Protein AF-A0A1J5R6K5-F1 (afdb_monomer_lite)

Structure (mmCIF, N/CA/C/O backbone):
data_AF-A0A1J5R6K5-F1
#
_entry.id   AF-A0A1J5R6K5-F1
#
loop_
_atom_site.group_PDB
_atom_site.id
_atom_site.type_symbol
_atom_site.label_atom_id
_atom_site.label_alt_id
_atom_site.label_comp_id
_atom_site.label_asym_id
_atom_site.label_entity_id
_atom_site.label_seq_id
_atom_site.pdbx_PDB_ins_code
_atom_site.Cartn_x
_atom_site.Cartn_y
_atom_site.Cartn_z
_atom_site.occupancy
_atom_site.B_iso_or_equiv
_atom_site.auth_seq_id
_atom_site.auth_comp_id
_atom_site.auth_asym_id
_atom_site.auth_atom_id
_atom_site.pdbx_PDB_model_num
ATOM 1 N N . MET A 1 1 ? 8.927 -8.625 -6.886 1.00 86.38 1 MET A N 1
ATOM 2 C CA .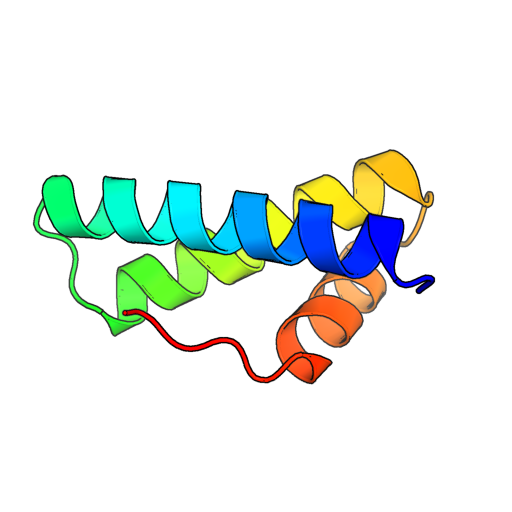 MET A 1 1 ? 9.840 -7.926 -5.959 1.00 86.38 1 MET A CA 1
ATOM 3 C C . MET A 1 1 ? 10.524 -8.962 -5.079 1.00 86.38 1 MET A C 1
ATOM 5 O O . MET A 1 1 ? 9.939 -10.028 -4.892 1.00 86.38 1 MET A O 1
ATOM 9 N N . ASP A 1 2 ? 11.740 -8.692 -4.611 1.00 92.00 2 ASP A N 1
ATOM 10 C CA . ASP A 1 2 ? 12.438 -9.581 -3.674 1.00 92.00 2 ASP A CA 1
ATOM 11 C C . ASP A 1 2 ? 11.823 -9.535 -2.261 1.00 92.00 2 ASP A C 1
ATOM 13 O O . ASP A 1 2 ? 10.937 -8.731 -1.969 1.00 92.00 2 ASP A O 1
ATOM 17 N N . GLU A 1 3 ? 12.243 -10.450 -1.390 1.00 94.50 3 GLU A N 1
ATOM 18 C CA . GLU A 1 3 ? 11.675 -10.600 -0.046 1.00 94.50 3 GLU A CA 1
ATOM 19 C C . GLU A 1 3 ? 11.886 -9.362 0.835 1.00 94.50 3 GLU A C 1
ATOM 21 O O . GLU A 1 3 ? 10.973 -8.962 1.559 1.00 94.50 3 GLU A O 1
ATOM 26 N N . ALA A 1 4 ? 13.053 -8.720 0.732 1.00 95.12 4 ALA A N 1
ATOM 27 C CA . ALA A 1 4 ? 13.357 -7.517 1.496 1.00 95.12 4 ALA A CA 1
ATOM 28 C C . ALA A 1 4 ? 12.433 -6.367 1.083 1.00 95.12 4 ALA A C 1
ATOM 30 O O . ALA A 1 4 ? 11.843 -5.703 1.935 1.00 95.12 4 ALA A O 1
ATOM 31 N N . MET A 1 5 ? 12.247 -6.174 -0.223 1.00 95.06 5 MET A N 1
ATOM 32 C CA . MET A 1 5 ? 11.347 -5.160 -0.757 1.00 95.06 5 MET A CA 1
ATOM 33 C C . MET A 1 5 ? 9.895 -5.426 -0.378 1.00 95.06 5 MET A C 1
ATOM 35 O O . MET A 1 5 ? 9.199 -4.497 0.018 1.00 95.06 5 MET A O 1
ATOM 39 N N . ARG A 1 6 ? 9.452 -6.690 -0.421 1.00 96.44 6 ARG A N 1
ATOM 40 C CA . ARG A 1 6 ? 8.105 -7.064 0.033 1.00 96.44 6 ARG A CA 1
ATOM 41 C C . ARG A 1 6 ? 7.884 -6.662 1.481 1.00 96.44 6 ARG A C 1
ATOM 43 O O . ARG A 1 6 ? 6.863 -6.054 1.774 1.00 96.44 6 ARG A O 1
ATOM 50 N N . LYS A 1 7 ? 8.837 -6.976 2.357 1.00 97.31 7 LYS A N 1
ATOM 51 C CA . LYS A 1 7 ? 8.741 -6.633 3.773 1.00 97.31 7 LYS A CA 1
ATOM 52 C C . LYS A 1 7 ? 8.617 -5.120 3.981 1.00 97.31 7 LYS A C 1
ATOM 54 O O . LYS A 1 7 ? 7.686 -4.697 4.650 1.00 97.31 7 LYS A O 1
ATOM 59 N N . MET A 1 8 ? 9.483 -4.321 3.355 1.00 97.12 8 MET A N 1
ATOM 60 C CA . MET A 1 8 ? 9.444 -2.857 3.501 1.00 97.12 8 MET A CA 1
ATOM 61 C C . MET A 1 8 ? 8.136 -2.245 2.971 1.00 97.12 8 MET A C 1
ATOM 63 O O . MET A 1 8 ? 7.590 -1.327 3.571 1.00 97.12 8 MET A O 1
ATOM 67 N N . VAL A 1 9 ? 7.608 -2.764 1.858 1.00 98.00 9 VAL A N 1
ATOM 68 C CA . VAL A 1 9 ? 6.322 -2.324 1.292 1.00 98.00 9 VAL A CA 1
ATOM 69 C C . VAL A 1 9 ? 5.150 -2.680 2.215 1.00 98.00 9 VAL A C 1
ATOM 71 O O . VAL A 1 9 ? 4.257 -1.855 2.396 1.00 98.00 9 VAL A O 1
ATOM 74 N N . SER A 1 10 ? 5.151 -3.876 2.812 1.00 97.94 10 SER A N 1
ATOM 75 C CA . SER A 1 10 ? 4.144 -4.276 3.803 1.00 97.94 10 SER A CA 1
ATOM 76 C C . SER A 1 10 ? 4.222 -3.436 5.079 1.00 97.94 10 SER A C 1
ATOM 78 O O . SER A 1 10 ? 3.189 -3.003 5.566 1.00 97.94 10 SER A O 1
ATOM 80 N N . GLU A 1 11 ? 5.423 -3.129 5.572 1.00 97.88 11 GLU A N 1
ATOM 81 C CA . GLU A 1 11 ? 5.606 -2.255 6.741 1.00 97.88 11 GLU A CA 1
ATOM 82 C C . GLU A 1 11 ? 5.067 -0.840 6.473 1.00 97.88 11 GLU A C 1
ATOM 84 O O . GLU A 1 11 ? 4.316 -0.308 7.285 1.00 97.88 11 GLU A O 1
ATOM 89 N N . ALA A 1 12 ? 5.350 -0.261 5.299 1.00 98.19 12 ALA A N 1
ATOM 90 C CA . ALA A 1 12 ? 4.805 1.043 4.911 1.00 98.19 12 ALA A CA 1
ATOM 91 C C . ALA A 1 12 ? 3.265 1.044 4.817 1.00 98.19 12 ALA A C 1
ATOM 93 O O . ALA A 1 12 ? 2.613 2.031 5.175 1.00 98.19 12 ALA A O 1
ATOM 94 N N . TYR A 1 13 ? 2.678 -0.059 4.339 1.00 98.62 13 TYR A N 1
ATOM 95 C CA . TYR A 1 13 ? 1.229 -0.261 4.350 1.00 98.62 13 TYR A CA 1
ATOM 96 C C . TYR A 1 13 ? 0.690 -0.303 5.790 1.00 98.62 13 TYR A C 1
ATOM 98 O O . TYR A 1 13 ? -0.215 0.466 6.114 1.00 98.62 13 TYR A O 1
ATOM 106 N N . ASP A 1 14 ? 1.265 -1.148 6.650 1.00 98.25 14 ASP A N 1
ATOM 107 C CA . ASP A 1 14 ? 0.792 -1.380 8.020 1.00 98.25 14 ASP A CA 1
ATOM 108 C C . ASP A 1 14 ? 0.898 -0.119 8.890 1.00 98.25 14 ASP A C 1
ATOM 110 O O . ASP A 1 14 ? -0.028 0.190 9.644 1.00 98.25 14 ASP A O 1
ATOM 114 N N . GLU A 1 15 ? 1.989 0.644 8.763 1.00 98.25 15 GLU A N 1
ATOM 115 C CA . GLU A 1 15 ? 2.174 1.922 9.463 1.00 98.25 15 GLU A CA 1
ATOM 116 C C . GLU A 1 15 ? 1.084 2.926 9.076 1.00 98.25 15 GLU A C 1
ATOM 118 O O . GLU A 1 15 ? 0.433 3.509 9.946 1.00 98.25 15 GLU A O 1
ATOM 123 N N . THR A 1 16 ? 0.824 3.066 7.774 1.00 98.44 16 THR A N 1
ATOM 124 C CA . THR A 1 16 ? -0.186 3.998 7.255 1.00 98.44 16 THR A CA 1
ATOM 125 C C . THR A 1 16 ? -1.597 3.588 7.678 1.00 98.44 16 THR A C 1
ATOM 127 O O . THR A 1 16 ? -2.383 4.426 8.118 1.00 98.44 16 THR A O 1
ATOM 130 N N . VAL A 1 17 ? -1.929 2.296 7.586 1.00 98.44 17 VAL A N 1
ATOM 131 C CA . VAL A 1 17 ? -3.227 1.769 8.035 1.00 98.44 17 VAL A CA 1
ATOM 132 C C . VAL A 1 17 ? -3.416 2.011 9.527 1.00 98.44 17 VAL A C 1
ATOM 134 O O . VAL A 1 17 ? -4.471 2.495 9.938 1.00 98.44 17 VAL A O 1
ATOM 137 N N . SER A 1 18 ? -2.401 1.695 10.334 1.00 98.00 18 SER A N 1
ATOM 138 C CA . SER A 1 18 ? -2.446 1.862 11.788 1.00 98.00 18 SER A CA 1
ATOM 139 C C . SER A 1 18 ? -2.666 3.322 12.172 1.00 98.00 18 SER A C 1
ATOM 141 O O . SER A 1 18 ? -3.480 3.616 13.048 1.00 98.00 18 SER A O 1
ATOM 143 N N . GLU A 1 19 ? -1.987 4.247 11.495 1.00 98.19 19 GLU A N 1
ATOM 144 C CA . GLU A 1 19 ? -2.159 5.679 11.710 1.00 98.19 19 GLU A CA 1
ATOM 145 C C . GLU A 1 19 ? -3.563 6.154 11.306 1.00 98.19 19 GLU A C 1
ATOM 147 O O . GLU A 1 19 ? -4.240 6.805 12.104 1.00 98.19 19 GLU A O 1
ATOM 152 N N . ALA A 1 20 ? -4.046 5.781 10.118 1.00 98.12 20 ALA A N 1
ATOM 153 C CA . ALA A 1 20 ? -5.383 6.146 9.647 1.00 98.12 20 ALA A CA 1
ATOM 154 C C . ALA A 1 20 ? -6.486 5.629 10.591 1.00 98.12 20 ALA A C 1
ATOM 156 O O . ALA A 1 20 ? -7.413 6.358 10.957 1.00 98.12 20 ALA A O 1
ATOM 157 N N . MET A 1 21 ? -6.362 4.383 11.053 1.00 97.81 21 MET A N 1
ATOM 158 C CA . MET A 1 21 ? -7.273 3.783 12.031 1.00 97.81 21 MET A CA 1
ATOM 159 C C . MET A 1 21 ? -7.200 4.500 13.387 1.00 97.81 21 MET A C 1
ATOM 161 O O . MET A 1 21 ? -8.238 4.776 13.991 1.00 97.81 21 MET A O 1
ATOM 165 N N . ALA A 1 22 ? -6.002 4.871 13.854 1.00 97.88 22 ALA A N 1
ATOM 166 C CA . ALA A 1 22 ? -5.822 5.645 15.086 1.00 97.88 22 ALA A CA 1
ATOM 167 C C . ALA A 1 22 ? -6.439 7.055 15.001 1.00 97.88 22 ALA A C 1
ATOM 169 O O . ALA A 1 22 ? -6.871 7.602 16.017 1.00 97.88 22 ALA A O 1
ATOM 170 N N . GLN A 1 23 ? -6.537 7.621 13.796 1.00 97.50 23 GLN A N 1
ATOM 171 C CA . GLN A 1 23 ? -7.244 8.876 13.517 1.00 97.50 23 GLN A CA 1
ATOM 172 C C . GLN A 1 23 ? -8.771 8.704 13.389 1.00 97.50 23 GLN A C 1
ATOM 174 O O . GLN A 1 23 ? -9.498 9.686 13.238 1.00 97.50 23 GLN A O 1
ATOM 179 N N . GLY A 1 24 ? -9.283 7.473 13.496 1.00 97.69 24 GLY A N 1
ATOM 180 C CA . GLY A 1 24 ? -10.710 7.161 13.435 1.00 97.69 24 GLY A CA 1
ATOM 181 C C . GLY A 1 24 ? -11.259 6.980 12.019 1.00 97.69 24 GLY A C 1
ATOM 182 O O . GLY A 1 24 ? -12.478 7.020 11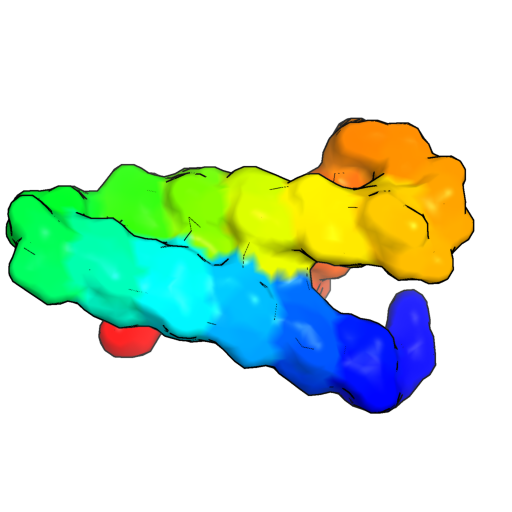.836 1.00 97.69 24 GLY A O 1
ATOM 183 N N . HIS A 1 25 ? -10.399 6.792 11.013 1.00 97.88 25 HIS A N 1
ATOM 184 C CA . HIS A 1 25 ? -10.847 6.429 9.669 1.00 97.88 25 HIS A CA 1
ATOM 185 C C . HIS A 1 25 ? -11.451 5.017 9.661 1.00 97.88 25 HIS A C 1
ATOM 187 O O . HIS A 1 25 ? -11.128 4.168 10.491 1.00 97.88 25 HIS A O 1
ATOM 193 N N . SER A 1 26 ? -12.356 4.756 8.714 1.00 97.94 26 SER A N 1
ATOM 194 C CA . SER A 1 26 ? -12.889 3.407 8.513 1.00 97.94 26 SER A CA 1
ATOM 195 C C . SER A 1 26 ? -11.809 2.467 7.955 1.00 97.94 26 SER A C 1
ATOM 197 O O . SER A 1 26 ? -10.909 2.941 7.253 1.00 97.94 26 SER A O 1
ATOM 199 N N . PRO A 1 27 ? -11.935 1.140 8.159 1.00 97.31 27 PRO A N 1
ATOM 200 C CA . PRO A 1 27 ? -11.011 0.158 7.587 1.00 97.31 27 PRO A CA 1
ATOM 201 C C . PRO A 1 27 ? -10.836 0.310 6.073 1.00 97.31 27 PRO A C 1
ATOM 203 O O . PRO A 1 27 ? -9.717 0.279 5.577 1.00 97.31 27 PRO A O 1
ATOM 206 N N . ASP A 1 28 ? -11.920 0.578 5.339 1.00 97.81 28 ASP A N 1
ATOM 207 C CA . ASP A 1 28 ? -11.873 0.796 3.888 1.00 97.81 28 ASP A CA 1
ATOM 208 C C . ASP A 1 28 ? -11.043 2.025 3.489 1.00 97.81 28 ASP A C 1
ATOM 210 O O . ASP A 1 28 ? -10.398 2.035 2.439 1.00 97.81 28 ASP A O 1
ATOM 214 N N . THR A 1 29 ? -11.101 3.095 4.284 1.00 98.12 29 THR A N 1
ATOM 215 C CA . THR A 1 29 ? -10.329 4.318 4.038 1.00 98.12 29 THR A CA 1
ATOM 216 C C . THR A 1 29 ? -8.867 4.091 4.400 1.00 98.12 29 THR A C 1
ATOM 218 O O . THR A 1 29 ? -7.999 4.360 3.571 1.00 98.12 29 THR A O 1
ATOM 221 N N . ALA A 1 30 ? -8.602 3.497 5.565 1.00 98.31 30 ALA A N 1
ATOM 222 C CA . ALA A 1 30 ? -7.259 3.122 5.991 1.00 98.31 30 ALA A CA 1
ATOM 223 C C . ALA A 1 30 ? -6.584 2.185 4.975 1.00 98.31 30 ALA A C 1
ATOM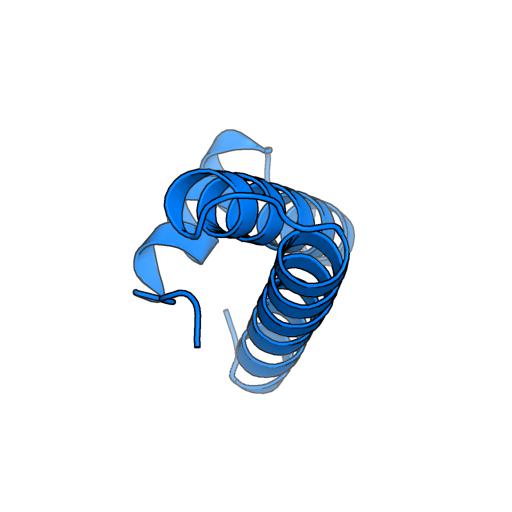 225 O O . ALA A 1 30 ? -5.442 2.414 4.590 1.00 98.31 30 ALA A O 1
ATOM 226 N N . HIS A 1 31 ? -7.316 1.198 4.447 1.00 98.31 31 HIS A N 1
ATOM 227 C CA . HIS A 1 31 ? -6.841 0.312 3.385 1.00 98.31 31 HIS A CA 1
ATOM 228 C C . HIS A 1 31 ? -6.398 1.091 2.141 1.00 98.31 31 HIS A C 1
ATOM 230 O O . HIS A 1 31 ? -5.300 0.889 1.626 1.00 98.31 31 HIS A O 1
ATOM 236 N N . LYS A 1 32 ? -7.236 2.014 1.648 1.00 98.38 32 LYS A N 1
ATOM 237 C CA . LYS A 1 32 ? -6.923 2.816 0.453 1.00 98.38 32 LYS A CA 1
ATOM 238 C C . LYS A 1 3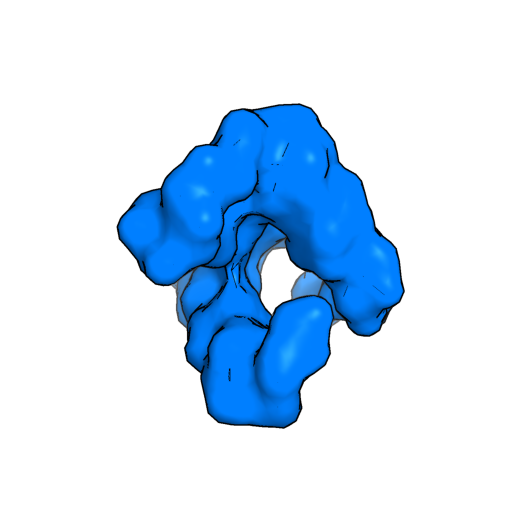2 ? -5.696 3.699 0.662 1.00 98.38 32 LYS A C 1
ATOM 240 O O . LYS A 1 32 ? -4.896 3.841 -0.267 1.00 98.38 32 LYS A O 1
ATOM 245 N N . GLU A 1 33 ? -5.558 4.282 1.849 1.00 98.31 33 GLU A N 1
ATOM 246 C CA . GLU A 1 33 ? -4.394 5.083 2.233 1.00 98.31 33 GLU A CA 1
ATOM 247 C C . GLU A 1 33 ? -3.134 4.213 2.293 1.00 98.31 33 GLU A C 1
ATOM 249 O O . GLU A 1 33 ? -2.146 4.546 1.640 1.00 98.31 33 GLU A O 1
ATOM 254 N N . GLY A 1 34 ? -3.206 3.044 2.935 1.00 98.38 34 GLY A N 1
ATOM 255 C CA . GLY A 1 34 ? -2.120 2.065 2.988 1.00 98.38 34 GLY A CA 1
ATOM 256 C C . GLY A 1 34 ? -1.655 1.607 1.608 1.00 98.38 34 GLY A C 1
ATOM 257 O O . GLY A 1 34 ? -0.461 1.661 1.314 1.00 98.38 34 GLY A O 1
ATOM 258 N N . ILE A 1 35 ? -2.577 1.212 0.718 1.00 98.56 35 ILE A N 1
ATOM 259 C CA . ILE A 1 35 ? -2.233 0.823 -0.664 1.00 98.56 35 ILE A CA 1
ATOM 260 C C . ILE A 1 35 ? -1.542 1.979 -1.392 1.00 98.56 35 ILE A C 1
ATOM 262 O O . ILE A 1 35 ? -0.585 1.764 -2.133 1.00 98.56 35 ILE A O 1
ATOM 266 N N . THR A 1 36 ? -2.014 3.208 -1.184 1.00 98.38 36 THR A N 1
ATOM 267 C CA . THR A 1 36 ? -1.440 4.392 -1.831 1.00 98.38 36 THR A CA 1
ATOM 268 C C . THR A 1 36 ? -0.027 4.671 -1.322 1.00 98.38 36 THR A C 1
ATOM 270 O O . THR A 1 36 ? 0.883 4.823 -2.136 1.00 98.38 36 THR A O 1
ATOM 273 N N . ALA A 1 37 ? 0.188 4.665 -0.006 1.00 98.31 37 ALA A N 1
ATOM 274 C CA . ALA A 1 37 ? 1.498 4.886 0.599 1.00 98.31 37 ALA A CA 1
ATOM 275 C C . ALA A 1 37 ? 2.509 3.809 0.183 1.00 98.31 37 ALA A C 1
ATOM 277 O O . ALA A 1 37 ? 3.600 4.127 -0.293 1.00 98.31 37 ALA A O 1
ATOM 278 N N . ALA A 1 38 ? 2.120 2.536 0.263 1.00 98.38 38 ALA A N 1
ATOM 279 C CA . ALA A 1 38 ? 2.955 1.415 -0.150 1.00 98.38 38 ALA A CA 1
ATOM 280 C C . ALA A 1 38 ? 3.291 1.455 -1.652 1.00 98.38 38 ALA A C 1
ATOM 282 O O . ALA A 1 38 ? 4.420 1.150 -2.043 1.00 98.38 38 ALA A O 1
ATOM 283 N N . ALA A 1 39 ? 2.352 1.881 -2.504 1.00 98.38 39 ALA A N 1
ATOM 284 C CA . ALA A 1 39 ? 2.590 2.032 -3.940 1.00 98.38 39 ALA A CA 1
ATOM 285 C C . ALA A 1 39 ? 3.550 3.188 -4.245 1.00 98.38 39 ALA A C 1
ATOM 287 O O . ALA A 1 39 ? 4.470 3.020 -5.044 1.00 98.38 39 ALA A O 1
ATOM 288 N N . MET A 1 40 ? 3.383 4.338 -3.585 1.00 98.25 40 MET A N 1
ATOM 289 C CA . MET A 1 40 ? 4.306 5.473 -3.707 1.00 98.25 40 MET A CA 1
ATOM 290 C C . MET A 1 40 ? 5.713 5.096 -3.233 1.00 98.25 40 MET A C 1
ATOM 292 O O . MET A 1 40 ? 6.700 5.407 -3.901 1.00 98.25 40 MET A O 1
ATOM 296 N N . PHE A 1 41 ? 5.808 4.371 -2.117 1.00 98.00 41 PHE A N 1
ATOM 297 C CA . PHE A 1 41 ? 7.070 3.864 -1.596 1.00 98.00 41 PHE A CA 1
ATOM 298 C C . PHE A 1 41 ? 7.745 2.914 -2.595 1.00 98.00 41 PHE A C 1
ATOM 300 O O . PHE A 1 41 ? 8.898 3.135 -2.972 1.00 98.00 41 PHE A O 1
ATOM 307 N N . LEU A 1 42 ? 7.013 1.923 -3.117 1.00 97.56 42 LEU A N 1
ATOM 308 C CA . LEU A 1 42 ? 7.526 0.990 -4.122 1.00 97.56 42 LEU A CA 1
ATOM 309 C C . LEU A 1 42 ? 7.969 1.706 -5.407 1.00 97.56 42 LEU A C 1
AT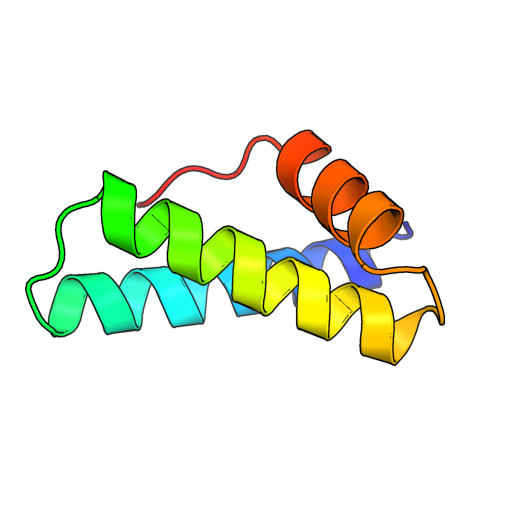OM 311 O O . LEU A 1 42 ? 9.052 1.414 -5.921 1.00 97.56 42 LEU A O 1
ATOM 315 N N . SER A 1 43 ? 7.166 2.648 -5.909 1.00 97.81 43 SER A N 1
ATOM 316 C CA . SER A 1 43 ? 7.494 3.498 -7.064 1.00 97.81 43 SER A CA 1
ATOM 317 C C . SER A 1 43 ? 8.829 4.218 -6.844 1.00 97.81 43 SER A C 1
ATOM 319 O O . SER A 1 43 ? 9.746 4.083 -7.658 1.00 97.81 43 SER A O 1
ATOM 321 N N . SER A 1 44 ? 9.014 4.846 -5.676 1.00 97.19 44 SER A N 1
ATOM 322 C CA . SER A 1 44 ? 10.251 5.563 -5.333 1.00 97.19 44 SER A CA 1
ATOM 323 C C . SER A 1 44 ? 11.503 4.676 -5.295 1.00 97.19 44 SER A C 1
ATOM 325 O O . SER A 1 44 ? 12.588 5.124 -5.664 1.00 97.19 44 SER A O 1
ATOM 327 N N . MET A 1 45 ? 11.367 3.410 -4.883 1.00 95.06 45 MET A N 1
ATOM 328 C CA . MET A 1 45 ? 12.492 2.477 -4.756 1.00 95.06 45 MET A CA 1
ATOM 329 C C . MET A 1 45 ? 12.866 1.780 -6.065 1.00 95.06 45 MET A C 1
ATOM 331 O O . MET A 1 45 ? 14.021 1.404 -6.258 1.00 95.06 45 MET A O 1
ATOM 335 N N . SER A 1 46 ? 11.882 1.541 -6.930 1.00 94.81 46 SER A N 1
ATOM 336 C CA . SER A 1 46 ? 12.024 0.675 -8.108 1.00 94.81 46 SER A CA 1
ATOM 337 C C . SER A 1 46 ? 11.977 1.428 -9.436 1.00 94.81 46 SER A C 1
ATOM 339 O O . SER A 1 46 ? 12.322 0.856 -10.469 1.00 94.81 46 SER A O 1
ATOM 341 N N . GLY A 1 47 ? 11.549 2.695 -9.424 1.00 95.12 47 GLY A N 1
ATOM 342 C CA . GLY A 1 47 ? 11.298 3.481 -10.631 1.00 95.12 47 GLY A CA 1
ATOM 343 C C . GLY A 1 47 ? 10.076 3.011 -11.426 1.00 95.12 47 GLY A C 1
ATOM 344 O O . GLY A 1 47 ? 9.935 3.381 -12.590 1.00 95.12 47 GLY A O 1
ATOM 345 N N . LEU A 1 48 ? 9.219 2.168 -10.837 1.00 95.19 48 LEU A N 1
ATOM 346 C CA . LEU A 1 48 ? 7.964 1.744 -11.454 1.00 95.19 48 LEU A CA 1
ATOM 347 C C . LEU A 1 48 ? 6.995 2.921 -11.571 1.00 95.19 48 LEU A C 1
ATOM 349 O O . LEU A 1 48 ? 6.869 3.718 -10.649 1.00 95.19 48 LEU A O 1
ATOM 353 N N . GLU A 1 49 ? 6.246 2.978 -12.671 1.00 97.25 49 GLU A N 1
ATOM 354 C CA . GLU A 1 49 ? 5.123 3.909 -12.783 1.00 97.25 49 GLU A CA 1
ATOM 355 C C . GLU A 1 49 ? 4.028 3.576 -11.760 1.00 97.25 49 GLU A C 1
ATOM 357 O O . GLU A 1 49 ? 3.815 2.410 -11.411 1.00 97.25 49 GLU A O 1
ATOM 362 N N . ASP A 1 50 ? 3.285 4.595 -11.331 1.00 94.19 50 ASP A N 1
ATOM 363 C CA . ASP A 1 50 ? 2.306 4.501 -10.243 1.00 94.19 50 ASP A CA 1
ATOM 364 C C . ASP A 1 50 ? 1.289 3.368 -10.431 1.00 94.19 50 ASP A C 1
ATOM 366 O O . ASP A 1 50 ? 0.982 2.644 -9.485 1.00 94.19 50 ASP A O 1
ATOM 370 N N . ALA A 1 51 ? 0.799 3.156 -11.657 1.00 96.94 51 ALA A N 1
ATOM 371 C CA . ALA A 1 51 ? -0.146 2.079 -11.954 1.00 96.94 51 ALA A CA 1
ATOM 372 C C . ALA A 1 51 ? 0.476 0.683 -11.758 1.00 96.94 51 ALA A C 1
ATOM 374 O O . ALA A 1 51 ? -0.176 -0.222 -11.235 1.00 96.94 51 ALA A O 1
ATOM 375 N N . ALA A 1 52 ? 1.744 0.511 -12.142 1.00 97.50 52 ALA A N 1
ATOM 376 C CA . ALA A 1 52 ? 2.464 -0.747 -11.981 1.00 97.50 52 ALA A CA 1
ATOM 377 C C . ALA A 1 52 ? 2.831 -0.999 -10.512 1.00 97.50 52 ALA A C 1
ATOM 379 O O . ALA A 1 52 ? 2.669 -2.118 -10.022 1.00 97.50 52 ALA A O 1
ATOM 380 N N . ALA A 1 53 ? 3.272 0.039 -9.795 1.00 97.88 53 ALA A N 1
ATOM 381 C CA . ALA A 1 53 ? 3.557 -0.047 -8.368 1.00 97.88 53 ALA A CA 1
ATOM 382 C C . ALA A 1 53 ? 2.288 -0.389 -7.574 1.00 97.88 53 ALA A C 1
ATOM 384 O O . ALA A 1 53 ? 2.296 -1.319 -6.769 1.00 97.88 53 ALA A O 1
ATOM 385 N N . ARG A 1 54 ? 1.169 0.283 -7.865 1.00 97.94 54 ARG A N 1
ATOM 386 C CA . ARG A 1 54 ? -0.120 0.002 -7.228 1.00 97.94 54 ARG A CA 1
ATOM 387 C C . ARG A 1 54 ? -0.584 -1.431 -7.468 1.00 97.94 54 ARG A C 1
ATOM 389 O O . ARG A 1 54 ? -0.907 -2.119 -6.506 1.00 97.94 54 ARG A O 1
ATOM 396 N N . GLY A 1 55 ? -0.545 -1.907 -8.714 1.00 97.94 55 GLY A N 1
ATOM 397 C CA . GLY A 1 55 ? -0.920 -3.288 -9.027 1.00 97.94 55 GLY A CA 1
ATOM 398 C C . GLY A 1 55 ? -0.037 -4.322 -8.317 1.00 97.94 55 GLY A C 1
ATOM 399 O O . GLY A 1 55 ? -0.528 -5.359 -7.877 1.00 97.94 55 GLY A O 1
ATOM 400 N N . ALA A 1 56 ? 1.257 -4.035 -8.147 1.00 97.31 56 ALA A N 1
ATOM 401 C CA . ALA A 1 56 ? 2.165 -4.907 -7.406 1.00 97.31 56 ALA A CA 1
ATOM 402 C C . ALA A 1 56 ? 1.856 -4.956 -5.900 1.00 97.31 56 ALA A C 1
ATOM 404 O O . ALA A 1 56 ? 2.007 -6.018 -5.298 1.00 97.31 56 ALA A O 1
ATOM 405 N N . VAL A 1 57 ? 1.426 -3.839 -5.306 1.00 97.94 57 VAL A N 1
ATOM 406 C CA . VAL A 1 57 ? 1.000 -3.771 -3.899 1.00 97.94 57 VAL A CA 1
ATOM 407 C C . VAL A 1 57 ? -0.341 -4.469 -3.696 1.00 97.94 57 VAL A C 1
ATOM 409 O O . VAL A 1 57 ? -0.458 -5.296 -2.799 1.00 97.94 57 VAL A O 1
ATOM 412 N N . GLU A 1 58 ? -1.335 -4.210 -4.547 1.00 97.69 58 GLU A N 1
ATOM 413 C CA . GLU A 1 58 ? -2.646 -4.875 -4.476 1.00 97.69 58 GLU A CA 1
ATOM 414 C C . GLU A 1 58 ? -2.507 -6.405 -4.613 1.00 97.69 58 GLU A C 1
ATOM 416 O O . GLU A 1 58 ? -3.165 -7.163 -3.903 1.00 97.69 58 GLU A O 1
ATOM 421 N N . ALA A 1 59 ? -1.570 -6.880 -5.443 1.00 97.38 59 ALA A N 1
ATOM 422 C CA . ALA A 1 59 ? -1.267 -8.304 -5.600 1.00 97.38 59 ALA A CA 1
ATOM 423 C C . ALA A 1 59 ? -0.652 -8.976 -4.352 1.00 97.38 59 ALA A C 1
ATOM 425 O O . ALA A 1 59 ? -0.520 -10.202 -4.333 1.00 97.38 59 ALA A O 1
ATOM 426 N N . LEU A 1 60 ? -0.265 -8.214 -3.321 1.00 95.69 60 LEU A N 1
ATOM 427 C CA . LEU A 1 60 ? 0.174 -8.771 -2.039 1.00 95.69 60 LEU A CA 1
ATOM 428 C C . LEU A 1 60 ? -0.993 -9.279 -1.181 1.00 95.69 60 LEU A C 1
ATOM 430 O O . LEU A 1 60 ? -0.745 -10.074 -0.278 1.00 95.69 60 LEU A O 1
ATOM 434 N N . GLY A 1 61 ? -2.233 -8.853 -1.457 1.00 96.19 61 GLY A N 1
ATOM 435 C CA . GLY A 1 61 ? -3.405 -9.252 -0.672 1.00 96.19 61 GLY A CA 1
ATOM 436 C C . GLY A 1 61 ? -3.337 -8.786 0.785 1.00 96.19 61 GLY A C 1
ATOM 437 O O . GLY A 1 61 ? -3.687 -9.546 1.685 1.00 96.19 61 GLY A O 1
ATOM 438 N N . LEU A 1 62 ? -2.813 -7.576 1.011 1.00 95.81 62 LEU A N 1
ATOM 439 C CA . LEU A 1 62 ? -2.755 -6.958 2.336 1.00 95.81 62 LEU A CA 1
ATOM 440 C C . LEU A 1 62 ? -4.148 -6.488 2.752 1.00 95.81 62 LEU A C 1
ATOM 442 O O . LEU A 1 62 ? -4.892 -5.943 1.940 1.00 95.81 62 LEU A O 1
ATOM 446 N N . GLU A 1 63 ? -4.465 -6.657 4.029 1.00 94.56 63 GLU A N 1
ATOM 447 C CA . GLU A 1 63 ? -5.755 -6.308 4.622 1.00 94.56 63 GLU A CA 1
ATOM 448 C C . GLU A 1 63 ? -5.511 -5.462 5.877 1.00 94.56 63 GLU A C 1
ATOM 450 O O . GLU A 1 63 ? -4.476 -5.634 6.525 1.00 94.56 63 GLU A O 1
ATOM 455 N N . PRO A 1 64 ? -6.401 -4.521 6.231 1.00 89.38 64 PRO A N 1
ATOM 456 C CA . PRO A 1 64 ? -6.278 -3.780 7.481 1.00 89.38 64 PRO A CA 1
ATOM 457 C C . PRO A 1 64 ? -6.367 -4.722 8.687 1.00 89.38 64 PRO A C 1
ATOM 459 O O . PRO A 1 64 ? -7.316 -5.504 8.782 1.00 89.38 64 PRO A O 1
ATOM 462 N N . THR A 1 65 ? -5.399 -4.636 9.602 1.00 76.88 65 THR A N 1
ATOM 463 C CA . THR A 1 65 ? -5.360 -5.415 10.855 1.00 76.88 65 THR A CA 1
ATOM 464 C C . THR A 1 65 ? -5.850 -4.627 12.055 1.00 76.88 65 THR A C 1
ATOM 466 O O . THR A 1 65 ? -5.548 -3.414 12.112 1.00 76.88 65 THR A O 1
#

Radius of gyration: 11.1 Å; chains: 1; bounding box: 26×20×28 Å

Secondary structure (DSSP, 8-state):
--HHHHHHHHHHHHHHHHHHHHTT--HHHHHHHHHHHHHHHHHHHH---HHHHHHHHHTT-----

Organism: NCBI:txid410659

pLDDT: mean 96.67, std 3.26, range [76.88, 98.62]

Seq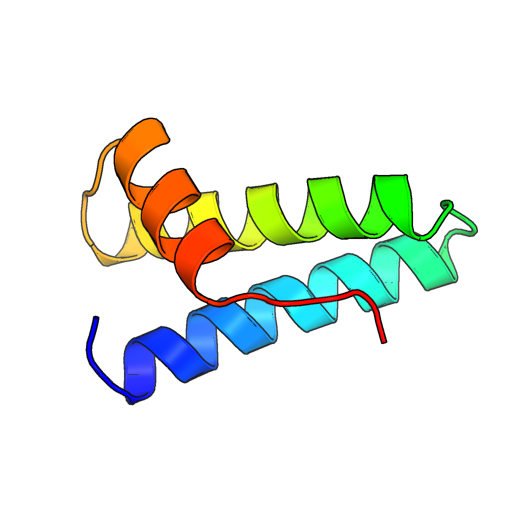uence (65 aa):
MDEAMRKMVSEAYDETVSEAMAQGHSPDTAHKEGITAAAMFLSSMSGLEDAAARGAVEALGLEPT

Foldseek 3Di:
DDPVLVVVLLVQLQVQLVVCVVVVHDQVVSNVRSLQRSLVVQCVVPVDDSVVSSVVSVVVVDGRD